Protein AF-A0A4Q6J6Z0-F1 (afdb_monomer_lite)

Sequence (141 aa):
MGKIKLFMEIRRPGRGLVDCIDGEFTALEHVRNIPMERGHAYAKRKYQDNKSLVQVCAEHNGIAEQLLSEFLQVPKSHLIPKVHNPLLSCFTAYKQIRLGGISICYKQVSLGFCYAVIRDEWKVCKGQNAPNTIPQAVKEV

Structure (mmCIF, N/CA/C/O backbone):
data_AF-A0A4Q6J6Z0-F1
#
_entry.id   AF-A0A4Q6J6Z0-F1
#
loop_
_atom_site.group_PDB
_atom_site.id
_atom_site.type_symbol
_atom_site.label_atom_id
_atom_site.label_alt_id
_atom_site.label_comp_id
_atom_site.label_asym_id
_atom_site.label_entity_id
_atom_site.label_seq_id
_atom_site.pdbx_PDB_ins_code
_atom_site.Cartn_x
_atom_site.Cartn_y
_atom_site.Cartn_z
_atom_site.occupancy
_atom_site.B_iso_or_equiv
_atom_site.auth_seq_id
_atom_site.auth_comp_id
_atom_site.auth_asym_id
_atom_site.auth_atom_id
_atom_site.pdbx_PDB_model_num
ATOM 1 N N . MET A 1 1 ? 14.541 12.004 9.489 1.00 57.66 1 MET A N 1
ATOM 2 C CA . MET A 1 1 ? 13.326 11.322 8.990 1.00 57.66 1 MET A CA 1
ATOM 3 C C . MET A 1 1 ? 13.575 9.829 9.071 1.00 57.66 1 MET A C 1
ATOM 5 O O . MET A 1 1 ? 14.601 9.397 8.559 1.00 57.66 1 MET A O 1
ATOM 9 N N . GLY A 1 2 ? 12.705 9.079 9.751 1.00 65.06 2 GLY A N 1
ATOM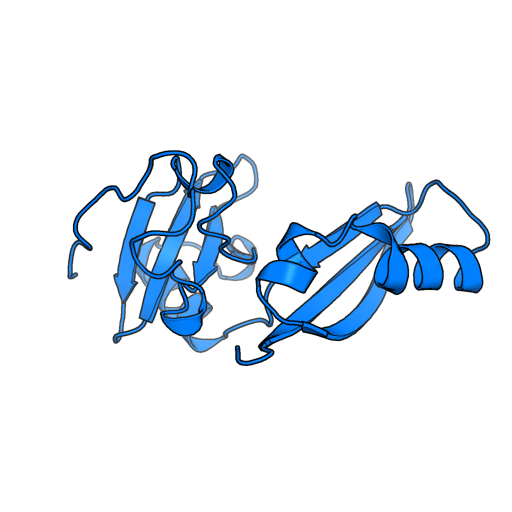 10 C CA . GLY A 1 2 ? 12.803 7.619 9.813 1.00 65.06 2 GLY A CA 1
ATOM 11 C C . GLY A 1 2 ? 12.578 6.994 8.437 1.00 65.06 2 GLY A C 1
ATOM 12 O O . GLY A 1 2 ? 11.838 7.542 7.613 1.00 65.06 2 GLY A O 1
ATOM 13 N N . LYS A 1 3 ? 13.255 5.877 8.170 1.00 70.38 3 LYS A N 1
ATOM 14 C CA . LYS A 1 3 ? 12.939 5.023 7.025 1.00 70.38 3 LYS A CA 1
ATOM 15 C C . LYS A 1 3 ? 11.899 4.000 7.462 1.00 70.38 3 LYS A C 1
ATOM 17 O O . LYS A 1 3 ? 11.928 3.555 8.604 1.00 70.38 3 LYS A O 1
ATOM 22 N N . ILE A 1 4 ? 10.996 3.631 6.563 1.00 67.88 4 ILE A N 1
ATOM 23 C CA . ILE A 1 4 ? 10.050 2.542 6.798 1.00 67.88 4 ILE A CA 1
ATOM 24 C C . ILE A 1 4 ? 10.265 1.431 5.790 1.00 67.88 4 ILE A C 1
ATOM 26 O O . ILE A 1 4 ? 10.645 1.681 4.643 1.00 67.88 4 ILE A O 1
ATOM 30 N N . LYS A 1 5 ? 9.961 0.218 6.228 1.00 72.31 5 LYS A N 1
ATOM 31 C CA . LYS A 1 5 ? 9.982 -0.980 5.409 1.00 72.31 5 LYS A CA 1
ATOM 32 C C . LYS A 1 5 ? 8.801 -0.979 4.436 1.00 72.31 5 LYS A C 1
ATOM 34 O O . LYS A 1 5 ? 7.658 -0.723 4.824 1.00 72.31 5 LYS A O 1
ATOM 39 N N . LEU A 1 6 ? 9.097 -1.190 3.161 1.00 72.88 6 LEU A N 1
ATOM 40 C CA . LEU A 1 6 ? 8.152 -1.236 2.052 1.00 72.88 6 LEU A CA 1
ATOM 41 C C . LEU A 1 6 ? 8.355 -2.530 1.272 1.00 72.88 6 LEU A C 1
ATOM 43 O O . LEU A 1 6 ? 9.482 -2.983 1.081 1.00 72.88 6 LEU A O 1
ATOM 47 N N . PHE A 1 7 ? 7.256 -3.055 0.743 1.00 72.62 7 PHE A N 1
ATOM 48 C CA . PHE A 1 7 ? 7.250 -4.230 -0.113 1.00 72.62 7 PHE A CA 1
ATOM 49 C C . PHE A 1 7 ? 6.914 -3.812 -1.544 1.00 72.62 7 PHE A C 1
ATOM 51 O O . PHE A 1 7 ? 5.907 -3.155 -1.793 1.00 72.62 7 PHE A O 1
ATOM 58 N N . MET A 1 8 ? 7.757 -4.163 -2.504 1.00 75.19 8 MET A N 1
ATOM 59 C CA . MET A 1 8 ? 7.552 -3.855 -3.915 1.00 75.19 8 MET A CA 1
ATOM 60 C C . MET A 1 8 ? 7.264 -5.132 -4.684 1.00 75.19 8 MET A C 1
ATOM 62 O O . MET A 1 8 ? 8.059 -6.062 -4.644 1.00 75.19 8 MET A O 1
ATOM 66 N N . GLU A 1 9 ? 6.172 -5.147 -5.435 1.00 76.56 9 GLU A N 1
ATOM 67 C CA . GLU A 1 9 ? 5.819 -6.231 -6.344 1.00 76.56 9 GLU A CA 1
ATOM 68 C C . GLU A 1 9 ? 6.222 -5.882 -7.777 1.00 76.56 9 GLU A C 1
ATOM 70 O O . GLU A 1 9 ? 5.964 -4.777 -8.265 1.00 76.56 9 GLU A O 1
ATOM 75 N N . ILE A 1 10 ? 6.802 -6.846 -8.487 1.00 76.75 10 ILE A N 1
ATOM 76 C CA . ILE A 1 10 ? 7.093 -6.755 -9.916 1.00 76.75 10 ILE A CA 1
ATOM 77 C C . ILE A 1 10 ? 6.133 -7.682 -10.645 1.00 76.75 10 ILE A C 1
ATOM 79 O O . ILE A 1 10 ? 6.131 -8.897 -10.440 1.00 76.75 10 ILE A O 1
ATOM 83 N N . ARG A 1 11 ? 5.312 -7.109 -11.525 1.00 79.06 11 ARG A N 1
ATOM 84 C CA . ARG A 1 11 ? 4.317 -7.834 -12.317 1.00 79.06 11 ARG A CA 1
ATOM 85 C C . ARG A 1 11 ? 4.622 -7.716 -13.805 1.00 79.06 11 ARG A C 1
ATOM 87 O O . ARG A 1 11 ? 4.988 -6.645 -14.283 1.00 79.06 11 ARG A O 1
ATOM 94 N N . ARG A 1 12 ? 4.440 -8.803 -14.557 1.00 79.50 12 ARG A N 1
ATOM 95 C CA . ARG A 1 12 ? 4.640 -8.834 -16.016 1.00 79.50 12 ARG A CA 1
ATOM 96 C C . ARG A 1 12 ? 3.348 -9.185 -16.755 1.00 79.50 12 ARG A C 1
ATOM 98 O O . ARG A 1 12 ? 2.605 -10.061 -16.297 1.00 79.50 12 ARG A O 1
ATOM 105 N N . PRO A 1 13 ? 3.087 -8.559 -17.919 1.00 74.19 13 PRO A N 1
ATOM 106 C CA . PRO A 1 13 ? 1.956 -8.922 -18.767 1.00 74.19 13 PRO A CA 1
ATOM 107 C C . PRO A 1 13 ? 1.955 -10.423 -19.086 1.00 74.19 13 PRO A C 1
ATOM 109 O O . PRO A 1 13 ? 2.989 -10.986 -19.441 1.00 74.19 13 PRO A O 1
ATOM 112 N N . GLY A 1 14 ? 0.805 -11.079 -18.916 1.00 81.12 14 GLY A N 1
ATOM 113 C CA . GLY A 1 14 ? 0.631 -12.513 -19.180 1.00 81.12 14 GLY A CA 1
ATOM 114 C C . GLY A 1 14 ? 1.292 -13.472 -18.178 1.00 81.12 14 GLY A C 1
ATOM 115 O O . GLY A 1 14 ? 1.065 -14.671 -18.278 1.00 81.12 14 GLY A O 1
ATOM 116 N N . ARG A 1 15 ? 2.084 -12.982 -17.211 1.00 76.81 15 ARG A N 1
ATOM 117 C CA . ARG A 1 15 ? 2.718 -13.814 -16.165 1.00 76.81 15 ARG A CA 1
ATOM 118 C C . ARG A 1 15 ? 2.273 -13.479 -14.741 1.00 76.81 15 ARG A C 1
ATOM 120 O O . ARG A 1 15 ? 2.501 -14.276 -13.843 1.00 76.81 15 ARG A O 1
ATOM 127 N N . GLY A 1 16 ? 1.634 -12.328 -14.527 1.00 82.06 16 GLY A N 1
ATOM 128 C CA . GLY A 1 16 ? 1.201 -11.910 -13.193 1.00 82.06 16 GLY A CA 1
ATOM 129 C C . GLY A 1 16 ? 2.377 -11.443 -12.332 1.00 82.06 16 GLY A C 1
ATOM 130 O O . GLY A 1 16 ? 3.268 -10.766 -12.843 1.00 82.06 16 GLY A O 1
ATOM 131 N N . LEU A 1 17 ? 2.352 -11.755 -11.033 1.00 81.94 17 LEU A N 1
ATOM 132 C CA . LEU A 1 17 ? 3.445 -11.469 -10.096 1.00 81.94 17 LEU A CA 1
ATOM 133 C C . LEU A 1 17 ? 4.655 -12.347 -10.423 1.00 81.94 17 LEU A C 1
ATOM 135 O O . LEU A 1 17 ? 4.533 -13.566 -10.478 1.00 81.94 17 LEU A O 1
ATOM 139 N N . VAL A 1 18 ? 5.809 -11.725 -10.655 1.00 82.62 18 VAL A N 1
ATOM 140 C CA . VAL A 1 18 ? 7.048 -12.427 -11.028 1.00 82.62 18 VAL A CA 1
ATOM 141 C C . VAL A 1 18 ? 8.186 -12.221 -10.037 1.00 82.62 18 VAL A C 1
ATOM 143 O O . VAL A 1 18 ? 9.158 -12.971 -10.095 1.00 82.62 18 VAL A O 1
ATOM 146 N N . ASP A 1 19 ? 8.093 -11.212 -9.166 1.00 79.44 19 ASP A N 1
ATOM 147 C CA . ASP A 1 19 ? 9.092 -10.960 -8.131 1.00 79.44 19 ASP A CA 1
ATOM 148 C C . ASP A 1 19 ? 8.616 -9.994 -7.060 1.00 79.44 19 ASP A C 1
ATOM 150 O O . ASP A 1 19 ? 7.672 -9.230 -7.285 1.00 79.44 19 ASP A O 1
ATOM 154 N N . CYS A 1 20 ? 9.366 -9.956 -5.959 1.00 77.75 20 CYS A N 1
ATOM 155 C CA . CYS A 1 20 ? 9.156 -9.021 -4.870 1.00 77.75 20 CYS A CA 1
ATOM 156 C C . CYS A 1 20 ? 10.482 -8.484 -4.308 1.00 77.75 20 CYS A C 1
ATOM 158 O O . CYS A 1 20 ? 11.493 -9.182 -4.284 1.00 77.75 20 CYS A O 1
ATOM 160 N N . ILE A 1 21 ? 10.477 -7.245 -3.817 1.00 74.31 21 ILE A N 1
ATOM 161 C CA . ILE A 1 21 ? 11.619 -6.617 -3.142 1.00 74.31 21 ILE A CA 1
ATOM 162 C C . ILE A 1 21 ? 11.137 -6.029 -1.820 1.00 74.31 21 ILE A C 1
ATOM 164 O O . ILE A 1 21 ? 10.166 -5.279 -1.799 1.00 74.31 21 ILE A O 1
ATOM 168 N N . ASP A 1 22 ? 11.854 -6.310 -0.741 1.00 75.12 22 ASP A N 1
ATOM 169 C CA . ASP A 1 22 ? 11.645 -5.696 0.569 1.00 75.12 22 ASP A CA 1
ATOM 170 C C . ASP A 1 22 ? 12.779 -4.693 0.850 1.00 75.12 22 ASP A C 1
ATOM 172 O O . ASP A 1 22 ? 13.949 -4.987 0.582 1.00 75.12 22 ASP A O 1
ATOM 176 N N . GLY A 1 23 ? 12.458 -3.484 1.314 1.00 73.06 23 GLY A N 1
ATOM 177 C CA . GLY A 1 23 ? 13.470 -2.460 1.575 1.00 73.06 23 GLY A CA 1
ATOM 178 C C . GLY A 1 23 ? 12.969 -1.229 2.321 1.00 73.06 23 GLY A C 1
ATOM 179 O O . GLY A 1 23 ? 11.772 -0.987 2.433 1.00 73.06 23 GLY A O 1
ATOM 180 N N . GLU A 1 24 ? 13.907 -0.421 2.818 1.00 75.44 24 GLU A N 1
ATOM 181 C CA . GLU A 1 24 ? 13.612 0.738 3.663 1.00 75.44 24 GLU A CA 1
ATOM 182 C C . GLU A 1 24 ? 13.733 2.084 2.932 1.00 75.44 24 GLU A C 1
ATOM 184 O O . GLU A 1 24 ? 14.736 2.353 2.262 1.00 75.44 24 GLU A O 1
ATOM 189 N N . PHE A 1 25 ? 12.733 2.957 3.109 1.00 72.12 25 PHE A N 1
ATOM 190 C CA . PHE A 1 25 ? 12.625 4.249 2.420 1.00 72.12 25 PHE A CA 1
ATOM 191 C C . PHE A 1 25 ? 12.076 5.358 3.329 1.00 72.12 25 PHE A C 1
ATOM 193 O O . PHE A 1 25 ? 11.179 5.135 4.140 1.00 72.12 25 PHE A O 1
ATOM 200 N N . THR A 1 26 ? 12.570 6.583 3.165 1.00 70.56 26 THR A N 1
ATOM 201 C CA . THR A 1 26 ? 11.956 7.805 3.712 1.00 70.56 26 THR A CA 1
ATOM 202 C C . THR A 1 26 ? 10.712 8.207 2.912 1.00 70.56 26 THR A C 1
ATOM 204 O O . THR A 1 26 ? 10.544 7.801 1.763 1.00 70.56 26 THR A O 1
ATOM 207 N N . ALA A 1 27 ? 9.854 9.069 3.476 1.00 67.25 27 ALA A N 1
ATOM 208 C CA . ALA A 1 27 ? 8.695 9.610 2.756 1.00 67.25 27 ALA A CA 1
ATOM 209 C C . ALA A 1 27 ? 9.107 10.362 1.479 1.00 67.25 27 ALA A C 1
ATOM 211 O O . ALA A 1 27 ? 8.481 10.198 0.438 1.00 67.25 27 ALA A O 1
ATOM 212 N N . LEU A 1 28 ? 10.191 11.145 1.531 1.00 65.50 28 LEU A N 1
ATOM 213 C CA . LEU A 1 28 ? 10.688 11.869 0.363 1.00 65.50 28 LEU A CA 1
ATOM 214 C C . LEU A 1 28 ? 11.273 10.924 -0.682 1.00 65.50 28 LEU A C 1
ATOM 216 O O . LEU A 1 28 ? 11.022 11.136 -1.860 1.00 65.50 28 LEU A O 1
ATOM 220 N N . GLU A 1 29 ? 12.003 9.883 -0.270 1.00 65.94 29 GLU A N 1
ATOM 221 C CA . GLU A 1 29 ? 12.408 8.817 -1.184 1.00 65.94 29 GLU A CA 1
ATOM 222 C C . GLU A 1 29 ? 11.163 8.165 -1.773 1.00 65.94 29 GLU A C 1
ATOM 224 O O . GLU A 1 29 ? 11.085 8.091 -2.974 1.00 65.94 29 GLU A O 1
ATOM 229 N N . HIS A 1 30 ? 10.120 7.823 -1.019 1.00 65.56 30 HIS A N 1
ATOM 230 C CA . HIS A 1 30 ? 8.881 7.281 -1.589 1.00 65.56 30 HIS A CA 1
ATOM 231 C C . HIS A 1 30 ? 8.164 8.234 -2.578 1.00 65.56 30 HIS A C 1
ATOM 233 O O . HIS A 1 30 ? 7.674 7.769 -3.602 1.00 65.56 30 HIS A O 1
ATOM 239 N N . VAL A 1 31 ? 8.118 9.548 -2.305 1.00 58.28 31 VAL A N 1
ATOM 240 C CA . VAL A 1 31 ? 7.470 10.576 -3.158 1.00 58.28 31 VAL A CA 1
ATOM 241 C C . VAL A 1 31 ? 8.298 10.894 -4.404 1.00 58.28 31 VAL A C 1
ATOM 243 O O . VAL A 1 31 ? 7.763 10.985 -5.505 1.00 58.28 31 VAL A O 1
ATOM 246 N N . ARG A 1 32 ? 9.602 11.135 -4.217 1.00 55.06 32 ARG A N 1
ATOM 247 C CA . ARG A 1 32 ? 10.563 11.472 -5.277 1.00 55.06 32 ARG A CA 1
ATOM 248 C C . ARG A 1 32 ? 11.116 10.237 -5.966 1.00 55.06 32 ARG A C 1
ATOM 250 O O . ARG A 1 32 ? 11.746 10.376 -7.009 1.00 55.06 32 ARG A O 1
ATOM 257 N N . ASN A 1 33 ? 10.824 9.048 -5.448 1.00 48.34 33 ASN A N 1
ATOM 258 C CA . ASN A 1 33 ? 10.843 7.819 -6.211 1.00 48.34 33 ASN A CA 1
ATOM 259 C C . ASN A 1 33 ? 9.763 7.969 -7.283 1.00 48.34 33 ASN A C 1
ATOM 261 O O . ASN A 1 33 ? 8.647 7.463 -7.184 1.00 48.34 33 ASN A O 1
ATOM 265 N N . ILE A 1 34 ? 10.189 8.556 -8.403 1.00 45.62 34 ILE A N 1
ATOM 266 C CA . ILE A 1 34 ? 10.154 7.853 -9.680 1.00 45.62 34 ILE A CA 1
ATOM 267 C C . ILE A 1 34 ? 10.086 6.355 -9.331 1.00 45.62 34 ILE A C 1
ATOM 269 O O . ILE A 1 34 ? 11.017 5.892 -8.665 1.00 45.62 34 ILE A O 1
ATOM 273 N N . PRO A 1 35 ? 9.038 5.593 -9.681 1.00 45.12 35 PRO A N 1
ATOM 274 C CA . PRO A 1 35 ? 8.893 4.174 -9.317 1.00 45.12 35 PRO A CA 1
ATOM 275 C C . PRO A 1 35 ? 10.060 3.264 -9.760 1.00 45.12 35 PRO A C 1
ATOM 277 O O . PRO A 1 35 ? 9.944 2.040 -9.766 1.00 45.12 35 PRO A O 1
ATOM 280 N N . MET A 1 36 ? 11.183 3.840 -10.199 1.00 50.25 36 MET A N 1
ATOM 281 C CA . MET A 1 36 ? 12.077 3.274 -11.158 1.00 50.25 36 MET A CA 1
ATOM 282 C C . MET A 1 36 ? 13.544 3.134 -10.776 1.00 50.25 36 MET A C 1
ATOM 284 O O . MET A 1 36 ? 14.214 2.322 -11.403 1.00 50.25 36 MET A O 1
ATOM 288 N N . GLU A 1 37 ? 14.081 3.815 -9.766 1.00 50.78 37 GLU A N 1
ATOM 289 C CA . GLU A 1 37 ? 15.543 3.747 -9.596 1.00 50.78 37 GLU A CA 1
ATOM 290 C C . GLU A 1 37 ? 16.036 2.501 -8.845 1.00 50.78 37 GLU A C 1
ATOM 292 O O . GLU A 1 37 ? 17.121 2.006 -9.127 1.00 50.78 37 GLU A O 1
ATOM 297 N N . ARG A 1 38 ? 15.232 1.924 -7.939 1.00 56.22 38 ARG A N 1
ATOM 298 C CA . ARG A 1 38 ? 15.550 0.632 -7.296 1.00 56.22 38 ARG A CA 1
ATOM 299 C C . ARG A 1 38 ? 14.669 -0.502 -7.793 1.00 56.22 38 ARG A C 1
ATOM 301 O O . ARG A 1 38 ? 15.209 -1.500 -8.250 1.00 56.22 38 ARG A O 1
ATOM 308 N N . GLY A 1 39 ? 13.344 -0.338 -7.775 1.00 57.41 39 GLY A N 1
ATOM 309 C CA . GLY A 1 39 ? 12.395 -1.358 -8.236 1.00 57.41 39 GLY A CA 1
ATOM 310 C C . GLY A 1 39 ? 12.447 -1.590 -9.747 1.00 57.41 39 GLY A C 1
ATOM 311 O O . GLY A 1 39 ? 12.709 -2.706 -10.184 1.00 57.41 39 GLY A O 1
ATOM 312 N N . HIS A 1 40 ? 12.281 -0.546 -10.567 1.00 62.03 40 HIS A N 1
ATOM 313 C CA . HIS A 1 40 ? 12.377 -0.704 -12.028 1.00 62.03 40 HIS A CA 1
ATOM 314 C C . HIS A 1 40 ? 13.815 -0.916 -12.496 1.00 62.03 40 HIS A C 1
ATOM 316 O O . HIS A 1 40 ? 14.003 -1.659 -13.441 1.00 62.03 40 HIS A O 1
ATOM 322 N N . ALA A 1 41 ? 14.845 -0.347 -11.862 1.00 64.00 41 ALA A N 1
ATOM 323 C CA . ALA A 1 41 ? 16.225 -0.673 -12.222 1.00 64.00 41 ALA A CA 1
ATOM 324 C C . ALA A 1 41 ? 16.556 -2.127 -11.875 1.00 64.00 41 ALA A C 1
ATOM 326 O O . ALA A 1 41 ? 17.250 -2.796 -12.632 1.00 64.00 41 ALA A O 1
ATOM 327 N N . TYR A 1 42 ? 16.047 -2.653 -10.758 1.00 65.75 42 TYR A N 1
ATOM 328 C CA . TYR A 1 42 ? 16.121 -4.080 -10.460 1.00 65.75 42 TYR A CA 1
ATOM 329 C C . TYR A 1 42 ? 15.345 -4.905 -11.493 1.00 65.75 42 TYR A C 1
ATOM 331 O O . TYR A 1 42 ? 15.937 -5.801 -12.086 1.00 65.75 42 TYR A O 1
ATOM 339 N N . ALA A 1 43 ? 14.088 -4.558 -11.793 1.00 68.50 43 ALA A N 1
ATOM 340 C CA . ALA A 1 43 ? 13.284 -5.240 -12.808 1.00 68.50 43 ALA A CA 1
ATOM 341 C C . ALA A 1 43 ? 13.962 -5.213 -14.190 1.00 68.50 43 ALA A C 1
ATOM 343 O O . ALA A 1 43 ? 14.105 -6.245 -14.836 1.00 68.50 43 ALA A O 1
ATOM 344 N N . LYS A 1 44 ? 14.467 -4.052 -14.612 1.00 69.06 44 LYS A N 1
ATOM 345 C CA . LYS A 1 44 ? 15.183 -3.837 -15.872 1.00 69.06 44 LYS A CA 1
ATOM 346 C C . LYS A 1 44 ? 16.508 -4.596 -15.910 1.00 69.06 44 LYS A C 1
ATOM 348 O O . LYS A 1 44 ? 16.815 -5.195 -16.930 1.00 69.06 44 LYS A O 1
ATOM 353 N N . ARG A 1 45 ? 17.283 -4.632 -14.818 1.00 71.38 45 ARG A N 1
ATOM 354 C CA . ARG A 1 45 ? 18.518 -5.441 -14.739 1.00 71.38 45 ARG A CA 1
ATOM 355 C C . ARG A 1 45 ? 18.224 -6.938 -14.791 1.00 71.38 45 ARG A C 1
ATOM 357 O O . ARG A 1 45 ? 18.917 -7.659 -15.497 1.00 71.38 45 ARG A O 1
ATOM 364 N N . LYS A 1 46 ? 17.214 -7.398 -14.049 1.00 75.44 46 LYS A N 1
ATOM 365 C CA . LYS A 1 46 ? 16.891 -8.822 -13.893 1.00 75.44 46 LYS A CA 1
ATOM 366 C C . LYS A 1 46 ? 16.174 -9.406 -15.109 1.00 75.44 46 LYS A C 1
ATOM 368 O O . LYS A 1 46 ? 16.461 -10.532 -15.496 1.00 75.44 46 LYS A O 1
ATOM 373 N N . TYR A 1 47 ? 15.255 -8.652 -15.709 1.00 77.12 47 TYR A N 1
ATOM 374 C CA . TYR A 1 47 ? 14.381 -9.130 -16.785 1.00 77.12 47 TYR A CA 1
ATOM 375 C C . TYR A 1 47 ? 14.672 -8.510 -18.152 1.00 77.12 47 TYR A C 1
ATOM 377 O O . TYR A 1 47 ? 14.097 -8.967 -19.137 1.00 77.12 47 TYR A O 1
ATOM 385 N N . GLN A 1 48 ? 15.542 -7.493 -18.222 1.00 72.50 48 GLN A N 1
ATOM 386 C CA . GLN A 1 48 ? 15.936 -6.805 -19.461 1.00 72.50 48 GLN A CA 1
ATOM 387 C C . GLN A 1 48 ? 14.745 -6.319 -20.308 1.00 72.50 48 GLN A C 1
ATOM 389 O O . GLN A 1 48 ? 14.838 -6.224 -21.529 1.00 72.50 48 GLN A O 1
ATOM 394 N N . ASP A 1 49 ? 13.618 -5.988 -19.669 1.00 68.00 49 ASP A N 1
ATOM 395 C CA . ASP A 1 49 ? 12.427 -5.464 -20.335 1.00 68.00 49 ASP A CA 1
ATOM 396 C C . ASP A 1 49 ? 11.938 -4.152 -19.713 1.00 68.00 49 ASP A C 1
ATOM 398 O O . ASP A 1 49 ? 12.198 -3.854 -18.548 1.00 68.00 49 ASP A O 1
ATOM 402 N N . ASN A 1 50 ? 11.213 -3.370 -20.519 1.00 65.94 50 ASN A N 1
ATOM 403 C CA . ASN A 1 50 ? 10.580 -2.114 -20.104 1.00 65.94 50 ASN A CA 1
ATOM 404 C C . ASN A 1 50 ? 9.064 -2.278 -19.863 1.00 65.94 50 ASN A C 1
ATOM 406 O O . ASN A 1 50 ? 8.347 -1.284 -19.774 1.00 65.94 50 ASN A O 1
ATOM 410 N N . LYS A 1 51 ? 8.548 -3.516 -19.837 1.00 69.31 51 LYS A N 1
ATOM 411 C CA . LYS A 1 51 ? 7.100 -3.808 -19.755 1.00 69.31 51 LYS A CA 1
ATOM 412 C C . LYS A 1 51 ? 6.658 -4.245 -18.357 1.00 69.31 51 LYS A C 1
ATOM 414 O O . LYS A 1 51 ? 5.462 -4.410 -18.123 1.00 69.31 51 LYS A O 1
ATOM 419 N N . SER A 1 52 ? 7.602 -4.462 -17.448 1.00 70.00 52 SER A N 1
ATOM 420 C CA . SER A 1 52 ? 7.328 -4.827 -16.062 1.00 70.00 52 SER A CA 1
ATOM 421 C C . SER A 1 52 ? 6.683 -3.663 -15.299 1.00 70.00 52 SER A C 1
ATOM 423 O O . SER A 1 52 ? 7.214 -2.553 -15.257 1.00 70.00 52 SER A O 1
ATOM 425 N N . LEU A 1 53 ? 5.537 -3.926 -14.674 1.00 66.31 53 LEU A N 1
ATOM 426 C CA . LEU A 1 53 ? 4.863 -3.003 -13.770 1.00 66.31 53 LEU A CA 1
ATOM 427 C C . LEU A 1 53 ? 5.440 -3.179 -12.364 1.00 66.31 53 LEU A C 1
ATOM 429 O O . LEU A 1 53 ? 5.378 -4.271 -11.805 1.00 66.31 53 LEU A O 1
ATOM 433 N N . VAL A 1 54 ? 5.967 -2.101 -11.788 1.00 66.75 54 VAL A N 1
ATOM 434 C CA . VAL A 1 54 ? 6.467 -2.082 -10.408 1.00 66.75 54 VAL A CA 1
ATOM 435 C C . VAL A 1 54 ? 5.426 -1.404 -9.528 1.00 66.75 54 VAL A C 1
ATOM 437 O O . VAL A 1 54 ? 5.102 -0.235 -9.733 1.00 66.75 54 VAL A O 1
ATOM 440 N N . GLN A 1 55 ? 4.885 -2.144 -8.567 1.00 65.56 55 GLN A N 1
ATOM 441 C CA . GLN A 1 55 ? 3.924 -1.639 -7.593 1.00 65.56 55 GLN A CA 1
ATOM 442 C C . GLN A 1 55 ? 4.604 -1.533 -6.233 1.00 65.56 55 GLN A C 1
ATOM 444 O O . GLN A 1 55 ? 5.190 -2.497 -5.754 1.00 65.56 55 GLN A O 1
ATOM 449 N N . VAL A 1 56 ? 4.526 -0.359 -5.610 1.00 64.81 56 VAL A N 1
ATOM 450 C CA . VAL A 1 56 ? 5.001 -0.158 -4.237 1.00 64.81 56 VAL A CA 1
ATOM 451 C C . VAL A 1 56 ? 3.815 -0.343 -3.296 1.00 64.81 56 VAL A C 1
ATOM 453 O O . VAL A 1 56 ? 2.849 0.422 -3.343 1.00 64.81 56 VAL A O 1
ATOM 456 N N . CYS A 1 57 ? 3.895 -1.362 -2.453 1.00 67.31 57 CYS A N 1
ATOM 457 C CA . CYS A 1 57 ? 2.932 -1.682 -1.413 1.00 67.31 57 CYS A CA 1
ATOM 458 C C . CYS A 1 57 ? 3.540 -1.360 -0.038 1.00 67.31 57 CYS A C 1
ATOM 460 O O . CYS A 1 57 ? 4.760 -1.327 0.148 1.00 67.31 57 CYS A O 1
ATOM 462 N N . ALA A 1 58 ? 2.682 -1.078 0.943 1.00 67.19 58 ALA A N 1
ATOM 463 C CA . ALA A 1 58 ? 3.140 -1.055 2.327 1.00 67.19 58 ALA A CA 1
ATOM 464 C C . ALA A 1 58 ? 3.502 -2.484 2.748 1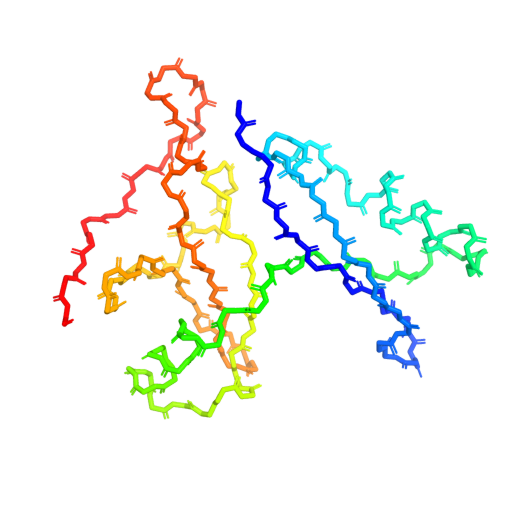.00 67.19 58 ALA A C 1
ATOM 466 O O . ALA A 1 58 ? 2.953 -3.442 2.203 1.00 67.19 58 ALA A O 1
ATOM 467 N N . GLU A 1 59 ? 4.397 -2.627 3.724 1.00 68.25 59 GLU A N 1
ATOM 468 C CA . GLU A 1 59 ? 4.528 -3.901 4.427 1.00 68.25 59 GLU A CA 1
ATOM 469 C C . GLU A 1 59 ? 3.153 -4.319 4.975 1.00 68.25 59 GLU A C 1
ATOM 471 O O . GLU A 1 59 ? 2.429 -3.501 5.557 1.00 68.25 59 GLU A O 1
ATOM 476 N N . HIS A 1 60 ? 2.791 -5.582 4.746 1.00 74.19 60 HIS A N 1
ATOM 477 C CA . HIS A 1 60 ? 1.553 -6.163 5.249 1.00 74.19 60 HIS A CA 1
ATOM 478 C C . HIS A 1 60 ? 1.487 -6.012 6.767 1.00 74.19 60 HIS A C 1
ATOM 480 O O . HIS A 1 60 ? 2.380 -6.442 7.495 1.00 74.19 60 HIS A O 1
ATO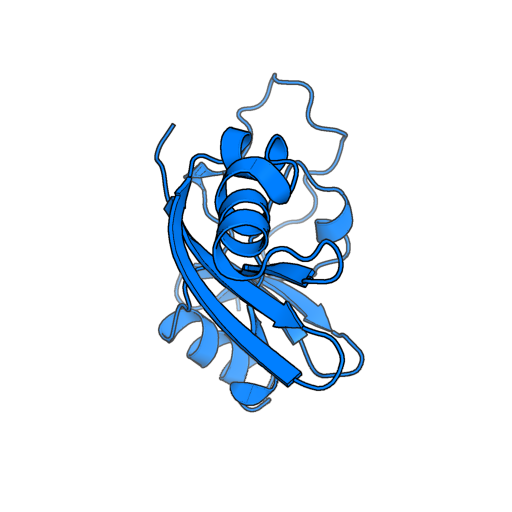M 486 N N . ASN A 1 61 ? 0.413 -5.398 7.253 1.00 82.12 61 ASN A N 1
ATOM 487 C CA . ASN A 1 61 ? 0.166 -5.253 8.680 1.00 82.12 61 ASN A CA 1
ATOM 488 C C . ASN A 1 61 ? -1.022 -6.138 9.042 1.00 82.12 61 ASN A C 1
ATOM 490 O O . ASN A 1 61 ? -2.169 -5.704 8.960 1.00 82.12 61 ASN A O 1
ATOM 494 N N . GLY A 1 62 ? -0.735 -7.379 9.443 1.00 87.25 62 GLY A N 1
ATOM 495 C CA . GLY A 1 62 ? -1.762 -8.390 9.709 1.00 87.25 62 GLY A CA 1
ATOM 496 C C . GLY A 1 62 ? -2.776 -7.989 10.787 1.00 87.25 62 GLY A C 1
ATOM 497 O O . GLY A 1 62 ? -3.925 -8.428 10.726 1.00 87.25 62 GLY A O 1
ATOM 498 N N . ILE A 1 63 ? -2.382 -7.123 11.731 1.00 91.06 63 ILE A N 1
ATOM 499 C CA . ILE A 1 63 ? -3.277 -6.561 12.753 1.00 91.06 63 ILE A CA 1
ATOM 500 C C . ILE A 1 63 ? -4.229 -5.549 12.108 1.00 91.06 63 ILE A C 1
ATOM 502 O O . ILE A 1 63 ? -5.442 -5.667 12.255 1.00 91.06 63 ILE A O 1
ATOM 506 N N . ALA A 1 64 ? -3.698 -4.587 11.348 1.00 89.75 64 ALA A N 1
ATOM 507 C CA . ALA A 1 64 ? -4.519 -3.604 10.640 1.00 89.75 64 ALA A CA 1
ATOM 508 C C . ALA A 1 64 ? -5.459 -4.270 9.620 1.00 89.75 64 ALA A C 1
ATOM 510 O O . ALA A 1 64 ? -6.608 -3.858 9.488 1.00 89.75 64 ALA A O 1
ATOM 511 N N . GLU A 1 65 ? -4.996 -5.318 8.934 1.00 93.06 65 GLU A N 1
ATOM 512 C CA . GLU A 1 65 ? -5.809 -6.125 8.019 1.00 93.06 65 GLU A CA 1
ATOM 513 C C . GLU A 1 65 ? -6.949 -6.838 8.743 1.00 93.06 65 GLU A C 1
ATOM 515 O O . GLU A 1 65 ? -8.068 -6.840 8.242 1.00 93.06 65 GLU A O 1
ATOM 520 N N . GLN A 1 66 ? -6.690 -7.430 9.915 1.00 95.50 66 GLN A N 1
ATOM 521 C CA . GLN A 1 66 ? -7.730 -8.076 10.722 1.00 95.50 66 GLN A CA 1
ATOM 522 C C . GLN A 1 66 ? -8.793 -7.065 11.151 1.00 95.50 66 GLN A C 1
ATOM 524 O O . GLN A 1 66 ? -9.968 -7.257 10.857 1.00 95.50 66 GLN A O 1
ATOM 529 N N . LEU A 1 67 ? -8.367 -5.961 11.768 1.00 95.25 67 LEU A N 1
ATOM 530 C CA . LEU A 1 67 ? -9.271 -4.923 12.264 1.00 95.25 67 LEU A CA 1
ATOM 531 C C . LEU A 1 67 ? -10.117 -4.322 11.139 1.00 95.25 67 LEU A C 1
ATOM 533 O O . LEU A 1 67 ? -11.322 -4.129 11.290 1.00 95.25 67 LEU A O 1
ATOM 537 N N . LEU A 1 68 ? -9.501 -4.038 9.989 1.00 94.75 68 LEU A N 1
ATOM 538 C CA . LEU A 1 68 ? -10.216 -3.468 8.854 1.00 94.75 68 LEU A CA 1
ATOM 539 C C . LEU A 1 68 ? -11.160 -4.485 8.197 1.00 94.75 68 LEU A C 1
ATOM 541 O O . LEU A 1 68 ? -12.249 -4.109 7.771 1.00 94.75 68 LEU A O 1
ATOM 545 N N . SER A 1 69 ? -10.761 -5.757 8.123 1.00 96.31 69 SER A N 1
ATOM 546 C CA . SER A 1 69 ? -11.585 -6.860 7.614 1.00 96.31 69 SER A CA 1
ATOM 547 C C . SER A 1 69 ? -12.860 -7.026 8.443 1.00 96.31 69 SER A C 1
ATOM 549 O O . SER A 1 69 ? -13.946 -7.106 7.871 1.00 96.31 69 SER A O 1
ATOM 551 N N . GLU A 1 70 ? -12.741 -6.990 9.771 1.00 96.31 70 GLU A N 1
ATOM 552 C CA . GLU A 1 70 ? -13.874 -7.040 10.700 1.00 96.31 70 GLU A CA 1
ATOM 553 C C . GLU A 1 70 ? -14.768 -5.803 10.571 1.00 96.31 70 GLU A C 1
ATOM 555 O O . GLU A 1 70 ? -15.980 -5.933 10.405 1.00 96.31 70 GLU A O 1
ATOM 560 N N . PHE A 1 71 ? -14.171 -4.606 10.565 1.00 96.31 71 PHE A N 1
ATOM 561 C CA . PHE A 1 71 ? -14.908 -3.347 10.440 1.00 96.31 71 PHE A CA 1
ATOM 562 C C . PHE A 1 71 ? -15.705 -3.256 9.128 1.00 96.31 71 PHE A C 1
ATOM 564 O O . PHE A 1 71 ? -16.849 -2.802 9.124 1.00 96.31 71 PHE A O 1
ATOM 571 N N . LEU A 1 72 ? -15.115 -3.690 8.009 1.00 95.44 72 LEU A N 1
ATOM 572 C CA . LEU A 1 72 ? -15.754 -3.664 6.689 1.00 95.44 72 LEU A CA 1
ATOM 573 C C . LEU A 1 72 ? -16.589 -4.914 6.382 1.00 95.44 72 LEU A C 1
ATOM 575 O O . LEU A 1 72 ? -17.261 -4.933 5.353 1.00 95.44 72 LEU A O 1
ATOM 579 N N . GLN A 1 73 ? -16.543 -5.942 7.236 1.00 95.94 73 GLN A N 1
ATOM 580 C CA . GLN A 1 73 ? -17.183 -7.247 7.027 1.00 95.94 73 GLN A CA 1
ATOM 581 C C . GLN A 1 73 ? -16.811 -7.894 5.679 1.00 95.94 73 GLN A C 1
ATOM 583 O O . GLN A 1 73 ? -17.653 -8.444 4.969 1.00 95.94 73 GLN A O 1
ATOM 588 N N . VAL A 1 74 ? -15.528 -7.825 5.311 1.00 94.38 74 VAL A N 1
ATOM 589 C CA . VAL A 1 74 ? -14.986 -8.422 4.077 1.00 94.38 74 VAL A CA 1
ATOM 590 C C . VAL A 1 74 ? -13.771 -9.292 4.374 1.00 94.38 74 VAL A C 1
ATOM 592 O O . VAL A 1 74 ? -13.028 -8.980 5.302 1.00 94.38 74 VAL A O 1
ATOM 595 N N . PRO A 1 75 ? -13.506 -10.360 3.601 1.00 93.94 75 PRO A N 1
ATOM 596 C CA . PRO A 1 75 ? -12.317 -11.180 3.811 1.00 93.94 75 PRO A CA 1
ATOM 597 C C . PRO A 1 75 ? -11.032 -10.380 3.553 1.00 93.94 75 PRO A C 1
ATOM 599 O O . PRO A 1 75 ? -10.991 -9.513 2.678 1.00 93.94 75 PRO A O 1
ATOM 602 N N . LYS A 1 76 ? -9.945 -10.720 4.262 1.00 90.69 76 LYS A N 1
ATOM 603 C CA . LYS A 1 76 ? -8.625 -10.075 4.095 1.00 90.69 76 LYS A CA 1
ATOM 604 C C . LYS A 1 76 ? -8.106 -10.098 2.658 1.00 90.69 76 LYS A C 1
ATOM 606 O O . LYS A 1 76 ? -7.430 -9.167 2.245 1.00 90.69 76 LYS A O 1
ATOM 611 N N . SER A 1 77 ? -8.456 -11.122 1.879 1.00 87.50 77 SER A N 1
ATOM 612 C CA . SER A 1 77 ? -8.095 -11.230 0.459 1.00 87.50 77 SER A CA 1
ATOM 613 C C . SER A 1 77 ? -8.662 -10.101 -0.410 1.00 87.50 77 SER A C 1
ATOM 615 O O . SER A 1 77 ? -8.174 -9.885 -1.515 1.00 87.50 77 SER A O 1
ATOM 617 N N . HIS A 1 78 ? -9.678 -9.376 0.068 1.00 88.94 78 HIS A N 1
ATOM 618 C CA . HIS A 1 78 ? -10.254 -8.212 -0.610 1.00 88.94 78 HIS A CA 1
ATOM 619 C C . HIS A 1 78 ? -9.615 -6.888 -0.157 1.00 88.94 78 HIS A C 1
ATOM 621 O O . HIS A 1 78 ? -10.008 -5.820 -0.633 1.00 88.94 78 HIS A O 1
ATOM 627 N N . LEU A 1 79 ? -8.645 -6.933 0.763 1.00 89.44 79 LEU A N 1
ATOM 628 C CA . LEU A 1 79 ? -7.896 -5.767 1.212 1.00 89.44 79 LEU A CA 1
ATOM 629 C C . LEU A 1 79 ? -6.615 -5.635 0.390 1.00 89.44 79 LEU A C 1
ATOM 631 O O . LEU A 1 79 ? -5.770 -6.525 0.355 1.00 89.44 79 LEU A O 1
ATOM 635 N N . ILE A 1 80 ? -6.470 -4.495 -0.275 1.00 85.12 80 ILE A N 1
ATOM 636 C CA . ILE A 1 80 ? -5.332 -4.185 -1.132 1.00 85.12 80 ILE A CA 1
ATOM 637 C C . ILE A 1 80 ? -4.470 -3.156 -0.391 1.00 85.12 80 ILE A C 1
ATOM 639 O O . ILE A 1 80 ? -4.840 -1.975 -0.353 1.00 85.12 80 ILE A O 1
ATOM 643 N N . PRO A 1 81 ? -3.331 -3.558 0.197 1.00 84.31 81 PRO A N 1
ATOM 644 C CA . PRO A 1 81 ? -2.470 -2.628 0.907 1.00 84.31 81 PRO A CA 1
ATOM 645 C C . PRO A 1 81 ? -1.872 -1.603 -0.055 1.00 84.31 81 PRO A C 1
ATOM 647 O O . PRO A 1 81 ? -1.432 -1.907 -1.167 1.00 84.31 81 PRO A O 1
ATOM 650 N N . LYS A 1 82 ? -1.842 -0.358 0.400 1.00 80.31 82 LYS A N 1
ATOM 651 C CA . LYS A 1 82 ? -1.218 0.792 -0.242 1.00 80.31 82 LYS A CA 1
ATOM 652 C C . LYS A 1 82 ? -0.351 1.518 0.775 1.00 80.31 82 LYS A C 1
ATOM 654 O O . LYS A 1 82 ? -0.519 1.387 1.985 1.00 80.31 82 LYS A O 1
ATOM 659 N N . VAL A 1 83 ? 0.586 2.305 0.268 1.00 76.50 83 VAL A N 1
ATOM 660 C CA . VAL A 1 83 ? 1.390 3.212 1.085 1.00 76.50 83 VAL A CA 1
ATOM 661 C C . VAL A 1 83 ? 0.645 4.535 1.201 1.00 76.50 83 VAL A C 1
ATOM 663 O O . VAL A 1 83 ? 0.392 5.166 0.181 1.00 76.50 83 VAL A O 1
ATOM 666 N N . HIS A 1 84 ? 0.292 4.966 2.414 1.00 73.88 84 HIS A N 1
ATOM 667 C CA . HIS A 1 84 ? -0.343 6.270 2.608 1.00 73.88 84 HIS A CA 1
ATOM 668 C C . HIS A 1 84 ? 0.702 7.361 2.431 1.00 73.88 84 HIS A C 1
ATOM 670 O O . HIS A 1 84 ? 1.654 7.413 3.202 1.00 73.88 84 HIS A O 1
ATOM 676 N N . ASN A 1 85 ? 0.502 8.260 1.473 1.00 68.44 85 ASN A N 1
ATOM 677 C CA . ASN A 1 85 ? 1.384 9.397 1.270 1.00 68.44 85 ASN A CA 1
ATOM 678 C C . ASN A 1 85 ? 0.587 10.703 1.371 1.00 68.44 85 ASN A C 1
ATOM 680 O O . ASN A 1 85 ? -0.183 11.002 0.458 1.00 68.44 85 ASN A O 1
ATOM 684 N N . PRO A 1 86 ? 0.786 11.509 2.427 1.00 64.19 86 PRO A N 1
ATOM 685 C CA . PRO A 1 86 ? 0.031 12.746 2.608 1.00 64.19 86 PRO A CA 1
ATOM 686 C C . PRO A 1 86 ? 0.379 13.837 1.585 1.00 64.19 86 PRO A C 1
ATOM 688 O O . PRO A 1 86 ? -0.346 14.818 1.489 1.00 64.19 86 PRO A O 1
ATOM 691 N N . LEU A 1 87 ? 1.461 13.684 0.811 1.00 60.94 87 LEU A N 1
ATOM 692 C CA . LEU A 1 87 ? 1.789 14.580 -0.304 1.00 60.94 87 LEU A CA 1
ATOM 693 C C . LEU A 1 87 ? 1.088 14.186 -1.614 1.00 60.94 87 LEU A C 1
ATOM 695 O O . LEU A 1 87 ? 1.102 14.968 -2.564 1.00 60.94 87 LEU A O 1
ATOM 699 N N . LEU A 1 88 ? 0.490 12.990 -1.697 1.00 65.62 88 LEU A N 1
ATOM 700 C CA . LEU A 1 88 ? -0.248 12.551 -2.880 1.00 65.62 88 LEU A CA 1
ATOM 701 C C . LEU A 1 88 ? -1.739 12.845 -2.719 1.00 65.62 88 LEU A C 1
ATOM 703 O O . LEU A 1 88 ? -2.421 12.294 -1.855 1.00 65.62 88 LEU A O 1
ATOM 707 N N . SER A 1 89 ? -2.272 13.645 -3.639 1.00 63.06 89 SER A N 1
ATOM 708 C CA . SER A 1 89 ? -3.689 14.022 -3.667 1.00 63.06 89 SER A CA 1
ATOM 709 C C . SER A 1 89 ? -4.640 12.831 -3.822 1.00 63.06 89 SER A C 1
ATOM 711 O O . SER A 1 89 ? -5.812 12.933 -3.470 1.00 63.06 89 SER A O 1
ATOM 713 N N . CYS A 1 90 ? -4.170 11.673 -4.299 1.00 64.12 90 CYS A N 1
ATOM 714 C CA . CYS A 1 90 ? -5.008 10.490 -4.499 1.00 64.12 90 CYS A CA 1
ATOM 715 C C . CYS A 1 90 ? -5.576 9.896 -3.194 1.00 64.12 90 CYS A C 1
ATOM 717 O O . CYS A 1 90 ? -6.581 9.183 -3.251 1.00 64.12 90 CYS A O 1
ATOM 719 N N . PHE A 1 91 ? -4.998 10.227 -2.033 1.00 68.81 91 PHE A N 1
ATOM 720 C CA . PHE A 1 91 ? -5.507 9.812 -0.720 1.00 68.81 91 PHE A CA 1
ATOM 721 C C . PHE A 1 91 ? -6.594 10.730 -0.157 1.00 68.81 91 PHE A C 1
ATOM 723 O O . PHE A 1 91 ? -7.272 10.349 0.790 1.00 68.81 91 PHE A O 1
ATOM 730 N N . THR A 1 92 ? -6.844 11.890 -0.769 1.00 69.94 92 THR A N 1
ATOM 731 C CA . THR A 1 92 ? -7.905 12.817 -0.323 1.00 69.94 92 THR A CA 1
ATOM 732 C C . THR A 1 92 ? -9.305 12.208 -0.414 1.00 69.94 92 THR A C 1
ATOM 734 O O . THR A 1 92 ? -10.188 12.560 0.359 1.00 69.94 92 THR A O 1
ATOM 737 N N . ALA A 1 93 ? -9.500 11.255 -1.330 1.00 76.44 93 ALA A N 1
ATOM 738 C CA . ALA A 1 93 ? -10.754 10.528 -1.503 1.00 76.44 93 ALA A CA 1
ATOM 739 C C . ALA A 1 93 ? -10.878 9.282 -0.602 1.00 76.44 93 ALA A C 1
ATOM 741 O O . ALA A 1 93 ? -11.862 8.548 -0.719 1.00 76.44 93 ALA A O 1
ATOM 742 N N . TYR A 1 94 ? -9.876 8.983 0.232 1.00 85.75 94 TYR A N 1
ATOM 743 C CA . TYR A 1 94 ? -9.915 7.842 1.146 1.00 85.75 94 TYR A CA 1
ATOM 744 C C . TYR A 1 94 ? -10.597 8.262 2.449 1.00 85.75 94 TYR A C 1
ATOM 746 O O . TYR A 1 94 ? -10.289 9.305 3.024 1.00 85.75 94 TYR A O 1
ATOM 754 N N . LYS A 1 95 ? -11.509 7.423 2.942 1.00 88.81 95 LYS A N 1
ATOM 755 C CA . LYS A 1 95 ? -12.092 7.574 4.277 1.00 88.81 95 LYS A CA 1
ATOM 756 C C . LYS A 1 95 ? -11.023 7.267 5.316 1.00 88.81 95 LYS A C 1
ATOM 758 O O . LYS A 1 95 ? -10.233 6.353 5.107 1.00 88.81 95 LYS A O 1
ATOM 763 N N . GLN A 1 96 ? -11.013 7.994 6.427 1.00 88.06 96 GLN A N 1
ATOM 764 C CA . GLN A 1 96 ? -10.088 7.755 7.536 1.00 88.06 96 GLN A CA 1
ATOM 765 C C . GLN A 1 96 ? -10.840 7.196 8.741 1.00 88.06 96 GLN A C 1
ATOM 767 O O . GLN A 1 96 ? -11.958 7.620 9.034 1.00 88.06 96 GLN A O 1
ATOM 772 N N . ILE A 1 97 ? -10.221 6.246 9.431 1.00 89.88 97 ILE A N 1
ATOM 773 C CA . ILE A 1 97 ? -10.739 5.620 10.645 1.00 89.88 97 ILE A CA 1
ATOM 774 C C . ILE A 1 97 ? -9.579 5.271 11.573 1.00 89.88 97 ILE A C 1
ATOM 776 O O . ILE A 1 97 ? -8.448 5.096 11.117 1.00 89.88 97 ILE A O 1
ATOM 780 N N . ARG A 1 98 ? -9.849 5.156 12.872 1.00 90.75 98 ARG A N 1
ATOM 781 C CA . ARG A 1 98 ? -8.900 4.593 13.831 1.00 90.75 98 ARG A CA 1
ATOM 782 C C . ARG A 1 98 ? -9.483 3.337 14.449 1.00 90.75 98 ARG A C 1
ATOM 784 O O . ARG A 1 98 ? -10.553 3.397 15.033 1.00 90.75 98 ARG A O 1
ATOM 791 N N . LEU A 1 99 ? -8.768 2.225 14.307 1.00 90.56 99 LEU A N 1
ATOM 792 C CA . LEU A 1 99 ? -9.159 0.911 14.816 1.00 90.56 99 LEU A CA 1
ATOM 793 C C . LEU A 1 99 ? -8.024 0.372 15.681 1.00 90.56 99 LEU A C 1
ATOM 795 O O . LEU A 1 99 ? -6.877 0.343 15.232 1.00 90.56 99 LEU A O 1
ATOM 799 N N . GLY A 1 100 ? -8.309 -0.016 16.927 1.00 88.00 100 GLY A N 1
ATOM 800 C CA . GLY A 1 100 ? -7.285 -0.550 17.837 1.00 88.00 100 GLY A CA 1
ATOM 801 C C . GLY A 1 100 ? -6.076 0.382 18.016 1.00 88.00 100 GLY A C 1
ATOM 802 O O . GLY A 1 100 ? -4.940 -0.074 18.103 1.00 88.00 100 GLY A O 1
ATOM 803 N N . GLY A 1 101 ? -6.296 1.700 17.970 1.00 86.69 101 GLY A N 1
ATOM 804 C CA . GLY A 1 101 ? -5.237 2.713 18.031 1.00 86.69 101 GLY A CA 1
ATOM 805 C C . GLY A 1 101 ? -4.514 2.995 16.705 1.00 86.69 101 GLY A C 1
ATOM 806 O O . GLY A 1 101 ? -3.843 4.025 16.613 1.00 86.69 101 GLY A O 1
ATOM 807 N N . ILE A 1 102 ? -4.703 2.171 15.669 1.00 87.25 102 ILE A N 1
ATOM 808 C CA . ILE A 1 102 ? -4.083 2.309 14.344 1.00 87.25 102 ILE A CA 1
ATOM 809 C C . ILE A 1 102 ? -4.939 3.222 13.466 1.00 87.25 102 ILE A C 1
ATOM 811 O O . ILE A 1 102 ? -6.109 2.940 13.218 1.00 87.25 102 ILE A O 1
ATOM 815 N N . SER A 1 103 ? -4.349 4.306 12.962 1.00 87.62 103 SER A N 1
ATOM 816 C CA . SER A 1 103 ? -5.009 5.176 11.983 1.00 87.62 103 SER A CA 1
ATOM 817 C C . SER A 1 103 ? -4.892 4.564 10.587 1.00 87.62 103 SER A C 1
ATOM 819 O O . SER A 1 103 ? -3.793 4.256 10.131 1.00 87.62 103 SER A O 1
ATOM 821 N N . ILE A 1 104 ? -6.016 4.381 9.901 1.00 87.56 104 ILE A N 1
ATOM 822 C CA . ILE A 1 104 ? -6.107 3.726 8.595 1.00 87.56 104 ILE A CA 1
ATOM 823 C C . ILE A 1 104 ? -6.907 4.627 7.660 1.00 87.56 104 ILE A C 1
ATOM 825 O O . ILE A 1 104 ? -7.970 5.126 8.030 1.00 87.56 104 ILE A O 1
ATOM 829 N N . CYS A 1 105 ? -6.432 4.811 6.431 1.00 89.19 105 CYS A N 1
ATOM 830 C CA . CYS A 1 105 ? -7.260 5.329 5.351 1.00 89.19 105 CYS A CA 1
ATOM 831 C C . CYS A 1 105 ? -7.652 4.200 4.397 1.00 89.19 105 CYS A C 1
ATOM 833 O O . CYS A 1 105 ? -6.855 3.306 4.126 1.00 89.19 105 CYS A O 1
ATOM 835 N N . TYR A 1 106 ? -8.880 4.218 3.887 1.00 91.19 106 TYR A N 1
ATOM 836 C CA . TYR A 1 106 ? -9.378 3.194 2.975 1.00 91.19 106 TYR A CA 1
ATOM 837 C C . TYR A 1 106 ? -10.340 3.763 1.928 1.00 91.19 106 TYR A C 1
ATOM 839 O O . TYR A 1 106 ? -11.007 4.778 2.136 1.00 91.19 106 TYR A O 1
ATOM 847 N N . LYS A 1 107 ? -10.419 3.099 0.776 1.00 91.12 107 LYS A N 1
ATOM 848 C CA . LYS A 1 107 ? -11.316 3.445 -0.327 1.00 91.12 107 LYS A CA 1
ATOM 849 C C . LYS A 1 107 ? -11.794 2.179 -1.022 1.00 91.12 107 LYS A C 1
ATOM 851 O O . LYS A 1 107 ? -10.989 1.325 -1.388 1.00 91.12 107 LYS A O 1
ATOM 856 N N . GLN A 1 108 ? -13.101 2.095 -1.248 1.00 91.25 108 GLN A N 1
ATOM 857 C CA . GLN A 1 108 ? -13.682 1.028 -2.053 1.00 91.25 108 GLN A CA 1
ATOM 858 C C . GLN A 1 108 ? -13.234 1.153 -3.516 1.00 91.25 108 GLN A C 1
ATOM 860 O O . GLN A 1 108 ? -13.228 2.244 -4.092 1.00 91.25 108 GLN A O 1
ATOM 865 N N . VAL A 1 109 ? -12.870 0.024 -4.110 1.00 86.31 109 VAL A N 1
ATOM 866 C CA . VAL A 1 109 ? -12.518 -0.141 -5.523 1.00 86.31 109 VAL A CA 1
ATOM 867 C C . VAL A 1 109 ? -13.290 -1.330 -6.100 1.00 86.31 109 VAL A C 1
ATOM 869 O O . VAL A 1 109 ? -13.931 -2.078 -5.366 1.00 86.31 109 VAL A O 1
ATOM 872 N N . SER A 1 110 ? -13.232 -1.528 -7.418 1.00 82.56 110 SER A N 1
ATOM 873 C CA . SER A 1 110 ? -13.968 -2.603 -8.104 1.00 82.56 110 SER A CA 1
ATOM 874 C C . SER A 1 110 ? -13.658 -4.012 -7.582 1.00 82.56 110 SER A C 1
ATOM 876 O O . SER A 1 110 ? -14.511 -4.886 -7.668 1.00 82.56 110 SER A O 1
ATOM 878 N N . LEU A 1 111 ? -12.458 -4.228 -7.034 1.00 80.81 111 LEU A N 1
ATOM 879 C CA . LEU A 1 111 ? -11.978 -5.528 -6.551 1.00 80.81 111 LEU A CA 1
ATOM 880 C C . LEU A 1 111 ? -11.876 -5.625 -5.017 1.00 80.81 111 LEU A C 1
ATOM 882 O O . LEU A 1 111 ? -11.210 -6.523 -4.513 1.00 80.81 111 LEU A O 1
ATOM 886 N N . GLY A 1 112 ? -12.495 -4.705 -4.268 1.00 90.25 112 GLY A N 1
ATOM 887 C CA . GLY A 1 112 ? -12.463 -4.711 -2.802 1.00 90.25 112 GLY A CA 1
ATOM 888 C C . GLY A 1 112 ? -12.145 -3.340 -2.218 1.00 90.25 112 GLY A C 1
ATOM 889 O O . GLY A 1 112 ? -12.763 -2.342 -2.586 1.00 90.25 112 GLY A O 1
ATOM 890 N N . PHE A 1 113 ? -11.180 -3.275 -1.303 1.00 90.69 113 PHE A N 1
ATOM 891 C CA . PHE A 1 113 ? -10.811 -2.041 -0.616 1.00 90.69 113 PHE A CA 1
ATOM 892 C C . PHE A 1 113 ? -9.308 -1.810 -0.670 1.00 90.69 113 PHE A C 1
ATOM 894 O O . PHE A 1 113 ? -8.525 -2.597 -0.147 1.00 90.69 113 PHE A O 1
ATOM 901 N N . CYS A 1 114 ? -8.900 -0.687 -1.254 1.00 88.62 114 CYS A N 1
ATOM 902 C CA . CYS A 1 114 ? -7.556 -0.176 -1.028 1.00 88.62 114 CYS A CA 1
ATOM 903 C C . CYS A 1 114 ? -7.490 0.391 0.385 1.00 88.62 114 CYS A C 1
ATOM 905 O O . CYS A 1 114 ? -8.383 1.144 0.775 1.00 88.62 114 CYS A O 1
ATOM 907 N N . TYR A 1 115 ? -6.429 0.096 1.123 1.00 88.19 115 TYR A N 1
ATOM 908 C CA . TYR A 1 115 ? -6.212 0.686 2.439 1.00 88.19 115 TYR A CA 1
ATOM 909 C C . TYR A 1 115 ? -4.744 1.007 2.672 1.00 88.19 115 TYR A C 1
ATOM 911 O O . TYR A 1 115 ? -3.867 0.432 2.035 1.00 88.19 115 TYR A O 1
ATOM 919 N N . ALA A 1 116 ? -4.472 1.922 3.590 1.00 85.25 116 ALA A N 1
ATOM 920 C CA . ALA A 1 116 ? -3.127 2.233 4.025 1.00 85.25 116 ALA A CA 1
ATOM 921 C C . ALA A 1 116 ? -3.118 2.653 5.495 1.00 85.25 116 ALA A C 1
ATOM 923 O O . ALA A 1 116 ? -3.988 3.395 5.950 1.00 85.25 116 ALA A O 1
ATOM 924 N N . VAL A 1 117 ? -2.109 2.201 6.237 1.00 85.88 117 VAL A N 1
ATOM 925 C CA . VAL A 1 117 ? -1.874 2.665 7.607 1.00 85.88 117 VAL A CA 1
ATOM 926 C C . VAL A 1 117 ? -1.272 4.069 7.552 1.00 85.88 117 VAL A C 1
ATOM 928 O O . VAL A 1 117 ? -0.239 4.292 6.917 1.00 85.88 117 VAL A O 1
ATOM 931 N N . ILE A 1 118 ? -1.919 5.019 8.222 1.00 80.75 118 ILE A N 1
ATOM 932 C CA . ILE A 1 118 ? -1.443 6.391 8.372 1.00 80.75 118 ILE A CA 1
ATOM 933 C C . ILE A 1 118 ? -0.364 6.384 9.456 1.00 80.75 118 ILE A C 1
ATOM 935 O O . ILE A 1 118 ? -0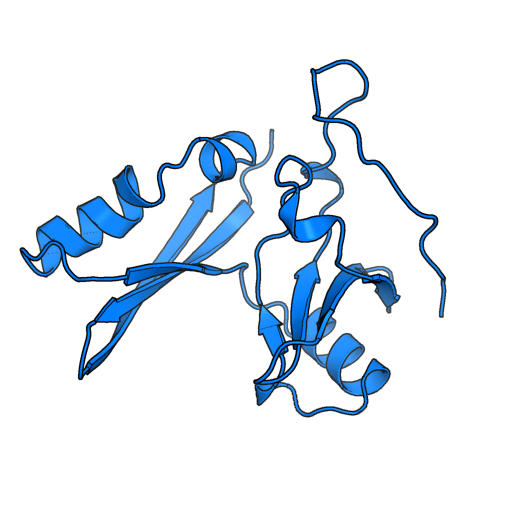.652 6.182 10.634 1.00 80.75 118 ILE A O 1
ATOM 939 N N . ARG A 1 119 ? 0.887 6.613 9.055 1.00 74.94 119 ARG A N 1
ATOM 940 C CA . ARG A 1 119 ? 2.014 6.762 9.982 1.00 74.94 119 ARG A CA 1
ATOM 941 C C . ARG A 1 119 ? 2.191 8.231 10.343 1.00 74.94 119 ARG A C 1
ATOM 943 O O . ARG A 1 119 ? 2.332 9.071 9.455 1.00 74.94 119 ARG A O 1
ATOM 950 N N . ASP A 1 120 ? 2.228 8.533 11.636 1.00 66.81 120 ASP A N 1
ATOM 951 C CA . ASP A 1 120 ? 2.430 9.901 12.128 1.00 66.81 120 ASP A CA 1
ATOM 952 C C . ASP A 1 120 ? 3.765 10.493 11.663 1.00 66.81 120 ASP A C 1
ATOM 954 O O . ASP A 1 120 ? 3.840 11.672 11.335 1.00 66.81 120 ASP A O 1
ATOM 958 N N . GLU A 1 121 ? 4.786 9.647 11.524 1.00 64.06 121 GLU A N 1
ATOM 959 C CA . GLU A 1 121 ? 6.117 9.995 11.011 1.00 64.06 121 GLU A CA 1
ATOM 960 C C . GLU A 1 121 ? 6.112 10.518 9.567 1.00 64.06 121 GLU A C 1
ATOM 962 O O . GLU A 1 121 ? 7.081 11.130 9.119 1.00 64.06 121 GLU A O 1
ATOM 967 N N . TRP A 1 122 ? 5.043 10.245 8.815 1.00 63.00 122 TRP A N 1
ATOM 968 C CA . TRP A 1 122 ? 4.879 10.685 7.432 1.00 63.00 122 TRP A CA 1
ATOM 969 C C . TRP A 1 122 ? 4.078 11.985 7.325 1.00 63.00 122 TRP A C 1
ATOM 971 O O . TRP A 1 122 ? 3.982 12.543 6.233 1.00 63.00 122 TRP A O 1
ATOM 981 N N . LYS A 1 123 ? 3.526 12.502 8.433 1.00 56.88 123 LYS A N 1
ATOM 982 C CA . LYS A 1 123 ? 2.838 13.797 8.456 1.00 56.88 123 LYS A CA 1
ATOM 983 C C . LYS A 1 123 ? 3.848 14.904 8.147 1.00 56.88 123 LYS A C 1
ATOM 985 O O . LYS A 1 123 ? 4.855 15.056 8.831 1.00 56.88 123 LYS A O 1
ATOM 990 N N . VAL A 1 124 ? 3.569 15.690 7.110 1.00 51.69 124 VAL A N 1
ATOM 991 C CA . VAL A 1 124 ? 4.366 16.875 6.777 1.00 51.69 124 VAL A CA 1
ATOM 992 C C . VAL A 1 124 ? 4.238 17.869 7.933 1.00 51.69 124 VAL A C 1
ATOM 994 O O . VAL A 1 124 ? 3.125 18.253 8.300 1.00 51.69 124 VAL A O 1
ATOM 997 N N . CYS A 1 125 ? 5.362 18.281 8.524 1.00 42.25 125 CYS A N 1
ATOM 998 C CA . CYS A 1 125 ? 5.379 19.344 9.527 1.00 42.25 125 CYS A CA 1
ATOM 999 C C . CYS A 1 125 ? 4.771 20.619 8.920 1.00 42.25 125 CYS A C 1
ATOM 1001 O O . CYS A 1 125 ? 5.150 21.017 7.816 1.00 42.25 125 CYS A O 1
ATOM 1003 N N . LYS A 1 126 ? 3.824 21.260 9.625 1.00 41.25 126 LYS A N 1
ATOM 1004 C CA . LYS A 1 126 ? 3.206 22.527 9.189 1.00 41.25 126 LYS A CA 1
ATOM 1005 C C . LYS A 1 126 ? 4.302 23.521 8.765 1.00 41.25 126 LYS A C 1
ATOM 1007 O O . LYS A 1 126 ? 5.151 23.855 9.583 1.00 41.25 126 LYS A O 1
ATOM 1012 N N . GLY A 1 127 ? 4.275 23.980 7.511 1.00 42.09 127 GLY A N 1
ATOM 1013 C CA . GLY A 1 127 ? 5.186 25.016 6.995 1.00 42.09 127 GLY A CA 1
ATOM 1014 C C . GLY A 1 127 ? 6.026 24.633 5.772 1.00 42.09 127 GLY A C 1
ATOM 1015 O O . GLY A 1 127 ? 6.619 25.511 5.156 1.00 42.09 127 GLY A O 1
ATOM 1016 N N . GLN A 1 128 ? 6.056 23.362 5.365 1.00 37.31 128 GLN A N 1
ATOM 1017 C CA . GLN A 1 128 ? 6.562 22.976 4.041 1.00 37.31 128 GLN A CA 1
ATOM 1018 C C . GLN A 1 128 ? 5.373 22.847 3.091 1.00 37.31 128 GLN A C 1
ATOM 1020 O O . GLN A 1 128 ? 4.382 22.235 3.479 1.00 37.31 128 GLN A O 1
ATOM 1025 N N . ASN A 1 129 ? 5.450 23.455 1.898 1.00 36.34 129 ASN A N 1
ATOM 1026 C CA . ASN A 1 129 ? 4.380 23.506 0.891 1.00 36.34 129 ASN A CA 1
ATOM 1027 C C . ASN A 1 129 ? 3.810 22.109 0.579 1.00 36.34 129 ASN A C 1
ATOM 1029 O O . ASN A 1 129 ? 4.235 21.439 -0.360 1.00 36.34 129 ASN A O 1
ATOM 1033 N N . ALA A 1 130 ? 2.838 21.675 1.374 1.00 37.09 130 ALA A N 1
ATOM 1034 C CA . ALA A 1 130 ? 1.953 20.575 1.063 1.00 37.09 130 ALA A CA 1
ATOM 1035 C C . ALA A 1 130 ? 0.832 21.156 0.193 1.00 37.09 130 ALA A C 1
ATOM 1037 O O . ALA A 1 130 ? 0.253 22.179 0.575 1.00 37.09 130 ALA A O 1
ATOM 1038 N N . PRO A 1 131 ? 0.511 20.561 -0.968 1.00 35.53 131 PRO A N 1
ATOM 1039 C CA . PRO A 1 131 ? -0.683 20.951 -1.695 1.00 35.53 131 PRO A CA 1
ATOM 1040 C C . PRO A 1 131 ? -1.874 20.694 -0.768 1.00 35.53 131 PRO A C 1
ATOM 1042 O O . PRO A 1 131 ? -2.120 19.559 -0.369 1.00 35.53 131 PRO A O 1
ATOM 1045 N N . ASN A 1 132 ? -2.526 21.784 -0.358 1.00 41.56 132 ASN A N 1
ATOM 1046 C CA . ASN A 1 132 ? -3.683 21.853 0.530 1.00 41.56 132 ASN A CA 1
ATOM 1047 C C . ASN A 1 132 ? -4.502 20.562 0.560 1.00 41.56 132 ASN A C 1
ATOM 1049 O O . ASN A 1 132 ? -5.227 20.283 -0.390 1.00 41.56 132 ASN A O 1
ATOM 1053 N N . THR A 1 133 ? -4.398 19.789 1.641 1.00 37.22 133 THR A N 1
ATOM 1054 C CA . THR A 1 133 ? -5.460 18.912 2.157 1.00 37.22 133 THR A CA 1
ATOM 1055 C C . THR A 1 133 ? -4.982 18.222 3.435 1.00 37.22 133 THR A C 1
ATOM 1057 O O . THR A 1 133 ? -4.431 17.128 3.422 1.00 37.22 133 THR A O 1
ATOM 1060 N N . ILE A 1 134 ? -5.279 18.842 4.577 1.00 44.12 134 ILE A N 1
ATOM 1061 C CA . ILE A 1 134 ? -5.595 18.073 5.783 1.00 44.12 134 ILE A CA 1
ATOM 1062 C C . ILE A 1 134 ? -7.122 18.152 5.961 1.00 44.12 134 ILE A C 1
ATOM 1064 O O . ILE A 1 134 ? -7.613 19.145 6.492 1.00 44.12 134 ILE A O 1
ATOM 1068 N N . PRO A 1 135 ? -7.897 17.164 5.482 1.00 41.12 135 PRO A N 1
ATOM 1069 C CA . PRO A 1 135 ? -9.218 16.874 6.040 1.00 41.12 135 PRO A CA 1
ATOM 1070 C C . PRO A 1 135 ? -9.326 15.370 6.347 1.00 41.12 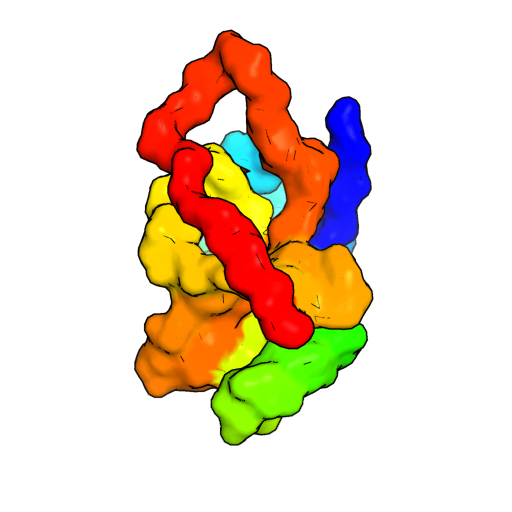135 PRO A C 1
ATOM 1072 O O . PRO A 1 135 ? -8.715 14.548 5.675 1.00 41.12 135 PRO A O 1
ATOM 1075 N N . GLN A 1 136 ? -10.051 14.875 7.339 1.00 38.56 136 GLN A N 1
ATOM 1076 C CA . GLN A 1 136 ? -11.013 15.393 8.310 1.00 38.56 136 GLN A CA 1
ATOM 1077 C C . GLN A 1 136 ? -10.762 14.616 9.619 1.00 38.56 136 GLN A C 1
ATOM 1079 O O . GLN A 1 136 ? -10.024 13.631 9.619 1.00 38.56 136 GLN A O 1
ATOM 1084 N N . ALA A 1 137 ? -11.371 15.054 10.724 1.00 45.31 137 ALA A N 1
ATOM 1085 C CA . ALA A 1 137 ? -11.285 14.395 12.026 1.00 45.31 137 ALA A CA 1
ATOM 1086 C C . ALA A 1 137 ? -11.493 12.872 11.926 1.00 45.31 137 ALA A C 1
ATOM 1088 O O . ALA A 1 137 ? -12.460 12.395 11.332 1.00 45.31 137 ALA A O 1
ATOM 1089 N N . VAL A 1 138 ? -10.559 12.131 12.521 1.00 46.84 138 VAL A N 1
ATOM 1090 C CA . VAL A 1 138 ? -10.629 10.681 12.695 1.00 46.84 138 VAL A CA 1
ATOM 1091 C C . VAL A 1 138 ? -11.907 10.361 13.466 1.00 46.84 138 VAL A C 1
ATOM 1093 O O . VAL A 1 138 ? -12.083 10.836 14.586 1.00 46.84 138 VAL A O 1
ATOM 1096 N N . LYS A 1 139 ? -12.807 9.573 12.874 1.00 44.38 139 LYS A N 1
ATOM 1097 C CA . LYS A 1 139 ? -13.951 9.028 13.606 1.00 44.38 139 LYS A CA 1
ATOM 1098 C C . LYS A 1 139 ? -13.437 7.841 14.422 1.00 44.38 139 LYS A C 1
ATOM 1100 O O . LYS A 1 139 ? -12.966 6.867 13.833 1.00 44.38 139 LYS A O 1
ATOM 1105 N N . GLU A 1 140 ? -13.449 7.966 15.745 1.00 43.19 140 GLU A N 1
ATOM 1106 C CA . GLU A 1 140 ? -13.203 6.836 16.643 1.00 43.19 140 GLU A CA 1
ATOM 1107 C C . GLU A 1 140 ? -14.435 5.925 16.613 1.00 43.19 140 GLU A C 1
ATOM 1109 O O . GLU A 1 140 ? -15.570 6.410 16.684 1.00 43.19 140 GLU A O 1
ATOM 1114 N N . VAL 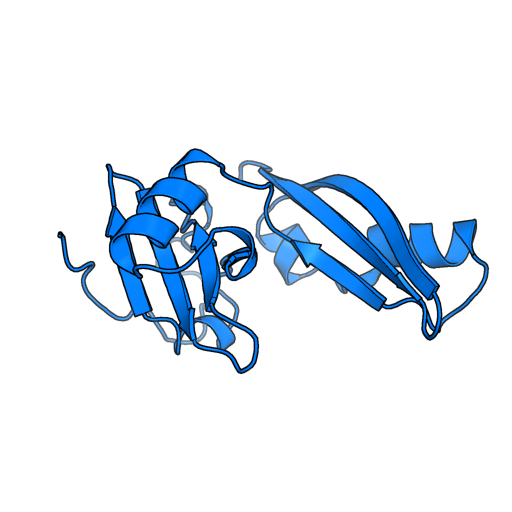A 1 141 ? -14.200 4.629 16.409 1.00 48.06 141 VAL A N 1
ATOM 1115 C CA . VAL A 1 141 ? -15.210 3.564 16.435 1.00 48.06 141 VAL A CA 1
ATOM 1116 C C . VAL A 1 141 ? -14.720 2.488 17.384 1.00 48.06 141 VAL A C 1
ATOM 1118 O O . VAL A 1 141 ? -13.518 2.144 17.282 1.00 48.06 141 VAL A O 1
#

Radius of gyration: 15.97 Å; chains: 1; bounding box: 36×39×38 Å

Foldseek 3Di:
DFWAKKKKFKQAPPGGTDDIDIDTDDLCCVVVPPVPDPQVVCVCVVVVDPRIDIAIFGPDDVVVLVQVCVVVVHDSVQEAGHADAQLDPVQLQWDWAATPNWIKTWDADPSHIYMYTDDPSRDDDPPPDRPDDDDDDHDYD

Secondary structure (DSSP, 8-state):
---EEEEEEEEETTTEEEEEEEEEE-HHHHHH--TIIIIIHHHHHHH--S-PEEEEEEPP-HHHHHHHHHHHT--GGGEEE----TT-GGGTTSEEEEETTEEEEEEEETTEEEEEE--GGGSPPTTS---S------EE-

pLDDT: mean 71.92, std 16.4, range [35.53, 96.31]